Protein AF-K2B7U4-F1 (afdb_monomer)

Mean predicted aligned error: 6.78 Å

Solvent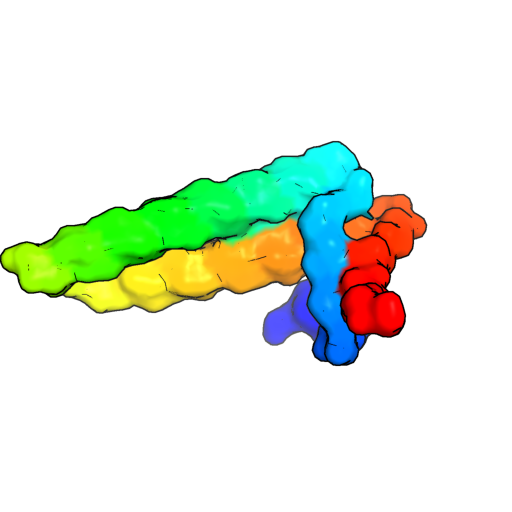-accessible surface area (backbone atoms only — not comparable to full-atom values): 4930 Å² total; per-residue (Å²): 107,81,64,60,74,74,43,81,81,84,86,62,58,68,52,90,52,64,43,77,66,19,36,50,27,46,48,51,23,53,51,38,54,49,50,43,51,54,51,54,57,45,46,76,78,43,94,63,67,63,66,58,58,54,47,42,54,53,51,30,53,48,28,51,51,50,19,54,46,48,18,55,76,72,71,42,74,75,51,63,57,81,72,90,125

Sequence (85 aa):
DSWSDKLPKLRNFILPGGNKVGSKLHLARSVVRRAERAIVDLNRQEKINQNVLIYTNRLSDWFFVAARYINKLENIRENIWKGRG

Nearest PDB structures (foldseek):
  3gai-assembly1_A  TM=9.768E-01  e=1.717E-08  Limosilactobacillus reuteri
  3gah-assembly1_A  TM=9.776E-01  e=7.442E-08  Limosilactobacillus reuteri
  2r6x-assembly2_B  TM=9.561E-01  e=1.449E-07  Limosilactobacillus reuteri
  3ke5-assembly1_C  TM=9.726E-01  e=3.686E-07  B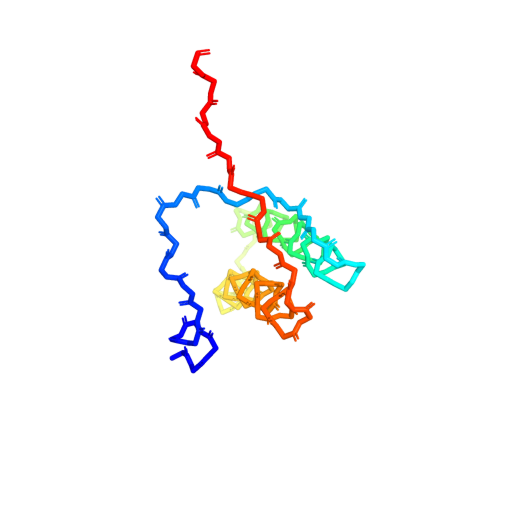acillus cereus ATCC 14579
  3ke4-assembly1_B  TM=9.686E-01  e=8.768E-07  Bacillus cereus ATCC 14579

Structure (mmCIF, N/CA/C/O backbone):
data_AF-K2B7U4-F1
#
_entry.id   AF-K2B7U4-F1
#
loop_
_atom_site.group_PDB
_atom_site.id
_atom_site.type_symbol
_atom_site.label_atom_id
_atom_site.label_alt_id
_atom_site.label_comp_id
_atom_site.label_asym_id
_atom_site.label_entity_id
_atom_site.label_seq_id
_atom_site.pdbx_PDB_ins_code
_atom_site.Cartn_x
_atom_site.Cartn_y
_atom_site.Cartn_z
_atom_site.occupancy
_atom_site.B_iso_or_equiv
_atom_site.auth_seq_id
_atom_site.auth_comp_id
_atom_site.auth_asym_id
_atom_site.auth_atom_id
_atom_site.pdbx_PDB_model_num
ATOM 1 N N . ASP A 1 1 ? 13.587 6.778 4.231 1.00 57.53 1 ASP A N 1
ATOM 2 C CA . ASP A 1 1 ? 12.959 5.763 3.360 1.00 57.53 1 ASP A CA 1
ATOM 3 C C . ASP A 1 1 ? 13.885 5.369 2.211 1.00 57.53 1 ASP A C 1
ATOM 5 O O . ASP A 1 1 ? 13.698 5.812 1.080 1.00 57.53 1 ASP A O 1
ATOM 9 N N . SER A 1 2 ? 14.883 4.513 2.483 1.00 66.81 2 SER A N 1
ATOM 10 C CA . SER A 1 2 ? 16.032 4.285 1.579 1.00 66.81 2 SER A CA 1
ATOM 11 C C . SER A 1 2 ? 15.676 3.736 0.192 1.00 66.81 2 SER A C 1
ATOM 13 O O . SER A 1 2 ? 16.473 3.842 -0.740 1.00 66.81 2 SER A O 1
ATOM 15 N N . TRP A 1 3 ? 14.493 3.137 0.034 1.00 68.19 3 TRP A N 1
ATOM 16 C CA . TRP A 1 3 ? 14.001 2.643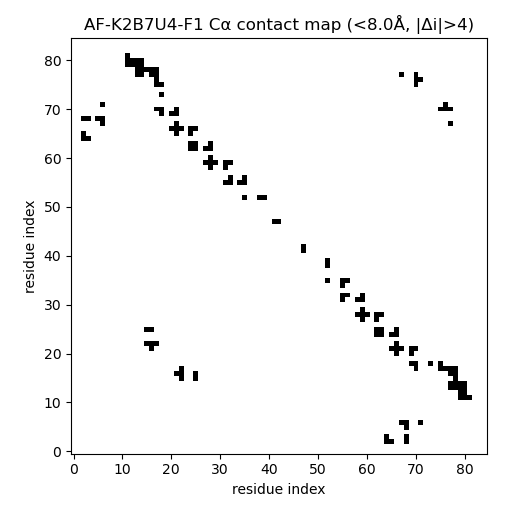 -1.255 1.00 68.19 3 TRP A CA 1
ATOM 17 C C . TRP A 1 3 ? 13.257 3.727 -2.030 1.00 68.19 3 TRP A C 1
ATOM 19 O O . TRP A 1 3 ? 13.377 3.784 -3.251 1.00 68.19 3 TRP A O 1
ATOM 29 N N . SER A 1 4 ? 12.544 4.616 -1.332 1.00 67.31 4 SER A N 1
ATOM 30 C CA . SER A 1 4 ? 11.878 5.761 -1.957 1.00 67.31 4 SER A CA 1
ATOM 31 C C . SER A 1 4 ? 12.894 6.776 -2.487 1.00 67.31 4 SER A C 1
ATOM 33 O O . SER A 1 4 ? 12.727 7.272 -3.597 1.00 67.31 4 SER A O 1
ATOM 35 N N . ASP A 1 5 ? 14.004 6.974 -1.766 1.00 72.81 5 ASP A N 1
ATOM 36 C CA . ASP A 1 5 ? 15.083 7.893 -2.156 1.00 72.81 5 ASP A CA 1
ATOM 37 C C . ASP A 1 5 ? 15.831 7.404 -3.404 1.00 72.81 5 ASP A C 1
ATOM 39 O O . ASP A 1 5 ? 16.359 8.186 -4.192 1.00 72.81 5 ASP A O 1
ATOM 43 N N . LYS A 1 6 ? 15.841 6.083 -3.620 1.00 71.81 6 LYS A N 1
ATOM 44 C CA . LYS A 1 6 ? 16.399 5.454 -4.820 1.00 71.81 6 LYS A CA 1
ATOM 45 C C . LYS A 1 6 ? 15.433 5.499 -6.002 1.00 71.81 6 LYS A C 1
ATOM 47 O O . LYS A 1 6 ? 15.835 5.105 -7.094 1.00 71.81 6 LYS A O 1
ATOM 52 N N . LEU A 1 7 ? 14.186 5.929 -5.840 1.00 73.62 7 LEU A N 1
ATOM 53 C CA . LEU A 1 7 ? 13.203 5.957 -6.920 1.00 73.62 7 LEU A CA 1
ATOM 54 C C . LEU A 1 7 ? 13.096 7.352 -7.544 1.00 73.62 7 LEU A C 1
ATOM 56 O O . LEU A 1 7 ? 13.210 8.359 -6.847 1.00 73.62 7 LEU A O 1
ATOM 60 N N . PRO A 1 8 ? 12.840 7.445 -8.862 1.00 72.44 8 PRO A N 1
ATOM 61 C CA . PRO A 1 8 ? 12.542 8.730 -9.475 1.00 72.44 8 PRO A CA 1
ATOM 62 C C . PRO A 1 8 ? 11.302 9.343 -8.807 1.00 72.44 8 PRO A C 1
ATOM 64 O O . PRO A 1 8 ? 10.306 8.643 -8.563 1.00 72.44 8 PRO A O 1
ATOM 67 N N . LYS A 1 9 ? 11.377 10.650 -8.503 1.00 72.19 9 LYS A N 1
ATOM 68 C CA . LYS A 1 9 ? 10.289 11.401 -7.855 1.00 72.19 9 LYS A CA 1
ATOM 69 C C . LYS A 1 9 ? 8.982 11.179 -8.613 1.00 72.19 9 LYS A C 1
ATOM 71 O O . LYS A 1 9 ? 8.916 11.380 -9.826 1.00 72.19 9 LYS A O 1
ATOM 76 N N . LEU A 1 10 ? 7.946 10.772 -7.883 1.00 70.12 10 LEU A N 1
ATOM 77 C CA . LEU A 1 10 ? 6.621 10.524 -8.436 1.00 70.12 10 LEU A CA 1
ATOM 78 C C . LEU A 1 10 ? 5.985 11.873 -8.804 1.00 70.12 10 LEU A C 1
ATOM 80 O O . LEU A 1 10 ? 5.511 12.588 -7.929 1.00 70.12 10 LEU A O 1
ATOM 84 N N . ARG A 1 11 ? 6.036 12.259 -10.082 1.00 63.47 11 ARG A N 1
ATOM 85 C CA . ARG A 1 11 ? 5.359 13.476 -10.569 1.00 63.47 11 ARG A CA 1
ATOM 86 C C . ARG A 1 11 ? 3.962 13.189 -11.113 1.00 63.47 11 ARG A C 1
ATOM 88 O O . ARG A 1 11 ? 3.099 14.054 -11.060 1.00 63.47 11 ARG A O 1
ATOM 95 N N . ASN A 1 12 ? 3.740 11.962 -11.583 1.00 71.12 12 ASN A N 1
ATOM 96 C CA . ASN A 1 12 ? 2.529 11.556 -12.283 1.00 71.12 12 ASN A CA 1
ATOM 97 C C . ASN A 1 12 ? 2.014 10.224 -11.719 1.00 71.12 12 ASN A C 1
ATOM 99 O O . ASN A 1 12 ? 2.786 9.434 -11.167 1.00 71.12 12 ASN A O 1
ATOM 103 N N . PHE A 1 13 ? 0.720 9.953 -11.897 1.00 73.88 13 PHE A N 1
ATOM 104 C CA . PHE A 1 13 ? 0.136 8.661 -11.540 1.00 73.88 13 PHE A CA 1
ATOM 105 C C . PHE A 1 13 ? 0.779 7.531 -12.348 1.00 73.88 13 PHE A C 1
ATOM 107 O O . PHE A 1 13 ? 0.916 7.622 -13.568 1.00 73.88 13 PHE A O 1
ATOM 114 N N . ILE A 1 14 ? 1.154 6.456 -11.658 1.00 76.31 14 ILE A N 1
ATOM 115 C CA . ILE A 1 14 ? 1.704 5.248 -12.274 1.00 76.31 14 ILE A CA 1
ATOM 116 C C . ILE A 1 14 ? 0.593 4.215 -12.382 1.00 76.31 14 ILE A C 1
ATOM 118 O O . ILE A 1 14 ? -0.099 3.923 -11.402 1.00 76.31 14 ILE A O 1
ATOM 122 N N . LEU A 1 15 ? 0.431 3.659 -13.577 1.00 75.31 15 LEU A N 1
ATOM 123 C CA . LEU A 1 15 ? -0.480 2.553 -13.807 1.00 75.31 15 LEU A CA 1
ATOM 124 C C . LEU A 1 15 ? 0.103 1.275 -13.191 1.00 75.31 15 LEU A C 1
ATOM 126 O O . LEU A 1 15 ? 1.283 0.986 -13.406 1.00 75.31 15 LEU A O 1
ATOM 130 N N . PRO A 1 16 ? -0.700 0.500 -12.440 1.00 69.88 16 PRO A N 1
ATOM 131 C CA . PRO A 1 16 ? -0.238 -0.755 -11.868 1.00 69.88 16 PRO A CA 1
ATOM 132 C C . PRO A 1 16 ? 0.146 -1.713 -12.998 1.00 69.88 16 PRO A C 1
ATOM 134 O O . PRO A 1 16 ? -0.691 -2.100 -13.810 1.00 69.88 16 PRO A O 1
ATOM 137 N N . GLY A 1 17 ? 1.426 -2.070 -13.057 1.00 66.94 17 GLY A N 1
ATOM 138 C CA . GLY A 1 17 ? 1.985 -2.885 -14.127 1.00 66.94 17 GLY A CA 1
ATOM 139 C C . GLY A 1 17 ? 3.507 -2.977 -14.042 1.00 66.94 17 GLY A C 1
ATOM 140 O O . GLY A 1 17 ? 4.109 -2.657 -13.014 1.00 66.94 17 GLY A O 1
ATOM 141 N N . GLY A 1 18 ? 4.129 -3.430 -15.128 1.00 73.81 18 GLY A N 1
ATOM 142 C CA . GLY A 1 18 ? 5.566 -3.694 -15.194 1.00 73.81 18 GLY A CA 1
ATOM 143 C C . GLY A 1 18 ? 5.857 -5.192 -15.103 1.00 73.81 18 GLY A C 1
ATOM 144 O O . GLY A 1 18 ? 5.273 -5.972 -15.852 1.00 73.81 18 GLY A O 1
ATOM 145 N N . ASN A 1 19 ? 6.744 -5.607 -14.193 1.00 77.56 19 ASN A N 1
ATOM 146 C CA . ASN A 1 19 ? 7.125 -7.019 -14.050 1.00 77.56 19 ASN A CA 1
ATOM 147 C C . ASN A 1 19 ? 5.974 -7.865 -13.463 1.00 77.56 19 ASN A C 1
ATOM 149 O O . ASN A 1 19 ? 5.111 -7.357 -12.740 1.00 77.56 19 ASN A O 1
ATOM 153 N N . LYS A 1 20 ? 6.012 -9.190 -13.657 1.00 82.94 20 LYS A N 1
ATOM 154 C CA . LYS A 1 20 ? 5.157 -10.173 -12.966 1.00 82.94 20 LYS A CA 1
ATOM 155 C C . LYS A 1 20 ? 5.234 -10.007 -11.444 1.00 82.94 20 LYS A C 1
ATOM 157 O O . LYS A 1 20 ? 4.220 -10.121 -10.760 1.00 82.94 20 LYS A O 1
ATOM 162 N N . VAL A 1 21 ? 6.419 -9.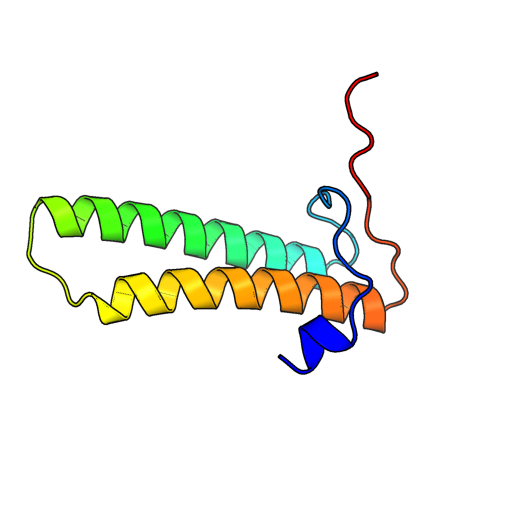692 -10.916 1.00 84.62 21 VAL A N 1
ATOM 163 C CA . VAL A 1 21 ? 6.629 -9.432 -9.482 1.00 84.62 21 VAL A CA 1
ATOM 164 C C . VAL A 1 21 ? 6.030 -8.085 -9.056 1.00 84.62 21 VAL A C 1
ATOM 166 O O . VAL A 1 21 ? 5.264 -8.044 -8.095 1.00 84.62 21 VAL A O 1
ATOM 169 N N . GLY A 1 22 ? 6.284 -7.002 -9.800 1.00 84.31 22 GLY A N 1
ATOM 170 C CA . GLY A 1 22 ? 5.690 -5.682 -9.533 1.00 84.31 22 GLY A CA 1
ATOM 171 C C . GLY A 1 22 ? 4.157 -5.708 -9.570 1.00 84.31 22 GLY A C 1
ATOM 172 O O . GLY A 1 22 ? 3.491 -5.165 -8.690 1.00 84.31 22 GLY A O 1
ATOM 173 N N . SER A 1 23 ? 3.583 -6.456 -10.515 1.00 84.69 23 SER A N 1
ATOM 174 C CA . SER A 1 23 ? 2.136 -6.670 -10.628 1.00 84.69 23 SER A CA 1
ATOM 175 C C . SER A 1 23 ? 1.561 -7.429 -9.425 1.00 84.69 23 SER A C 1
ATOM 177 O O . SER A 1 23 ? 0.519 -7.041 -8.897 1.00 84.69 23 SER A O 1
ATOM 179 N N . LYS A 1 24 ? 2.255 -8.465 -8.924 1.00 89.50 24 LYS A N 1
ATOM 180 C CA . LYS A 1 24 ? 1.866 -9.168 -7.686 1.00 89.50 24 LYS A CA 1
ATOM 181 C C . LYS A 1 24 ? 1.912 -8.249 -6.462 1.00 89.50 24 LYS A C 1
ATOM 183 O O . LYS A 1 24 ? 1.037 -8.341 -5.608 1.00 89.50 24 LYS A O 1
ATOM 188 N N . LEU A 1 25 ? 2.881 -7.339 -6.385 1.00 89.06 25 LEU A N 1
ATOM 189 C CA . LEU A 1 25 ? 2.952 -6.357 -5.299 1.00 89.06 25 LEU A CA 1
ATOM 190 C C . LEU A 1 25 ? 1.826 -5.321 -5.385 1.00 89.06 25 LEU A C 1
ATOM 192 O O . LEU A 1 25 ? 1.224 -4.978 -4.368 1.00 89.06 25 LEU A O 1
ATOM 196 N N . HIS A 1 26 ? 1.458 -4.879 -6.589 1.00 87.50 26 HIS A N 1
ATOM 197 C CA . HIS A 1 26 ? 0.266 -4.052 -6.776 1.00 87.50 26 HIS A CA 1
ATOM 198 C C . HIS A 1 26 ? -1.028 -4.793 -6.416 1.00 87.50 26 HIS A C 1
ATOM 200 O O . HIS A 1 26 ? -1.936 -4.177 -5.855 1.00 87.50 26 HIS A O 1
ATOM 206 N N . LEU A 1 27 ? -1.110 -6.102 -6.675 1.00 90.12 27 LEU A N 1
ATOM 207 C CA . LEU A 1 27 ? -2.219 -6.934 -6.212 1.00 90.12 27 LEU A CA 1
ATOM 208 C C . LEU A 1 27 ? -2.258 -6.999 -4.679 1.00 90.12 27 LEU A C 1
ATOM 210 O O . LEU A 1 27 ? -3.308 -6.738 -4.095 1.00 90.12 27 LEU A O 1
ATOM 214 N N . ALA A 1 28 ? -1.122 -7.269 -4.028 1.00 91.75 28 ALA A N 1
ATOM 215 C CA . ALA A 1 28 ? -1.012 -7.272 -2.569 1.00 91.75 28 ALA A CA 1
ATOM 216 C C . ALA A 1 28 ? -1.449 -5.925 -1.972 1.00 91.75 28 ALA A C 1
ATOM 218 O O . ALA A 1 28 ? -2.267 -5.893 -1.055 1.00 91.75 28 ALA A O 1
ATOM 219 N N . ARG A 1 29 ? -1.023 -4.803 -2.569 1.00 92.69 29 ARG A N 1
ATOM 220 C CA . ARG A 1 29 ? -1.484 -3.457 -2.197 1.00 92.69 29 ARG A CA 1
ATOM 221 C C . ARG A 1 29 ? -3.008 -3.329 -2.263 1.00 92.69 29 ARG A C 1
ATOM 223 O O . ARG A 1 29 ? -3.611 -2.789 -1.340 1.00 92.69 29 ARG A O 1
ATOM 230 N N . SER A 1 30 ? -3.644 -3.823 -3.325 1.00 92.69 30 SER A N 1
ATOM 231 C CA . SER A 1 30 ? -5.108 -3.791 -3.467 1.00 92.69 30 SER A CA 1
ATOM 232 C C . SER A 1 30 ? -5.816 -4.641 -2.407 1.00 92.69 30 SER A C 1
ATOM 234 O O . SER A 1 30 ? -6.868 -4.239 -1.908 1.00 92.69 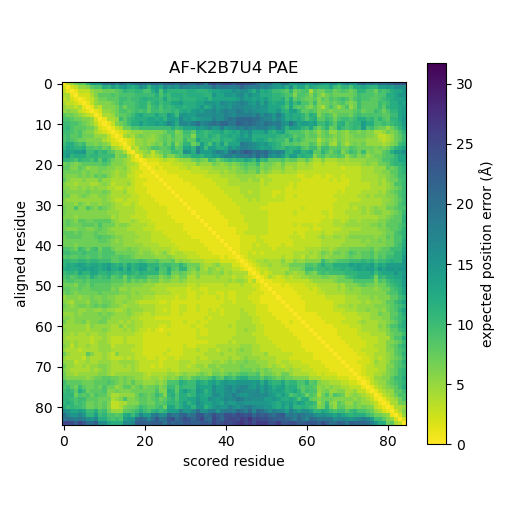30 SER A O 1
ATOM 236 N N . VAL A 1 31 ? -5.235 -5.784 -2.025 1.00 94.81 31 VAL A N 1
ATOM 237 C CA . VAL A 1 31 ? -5.743 -6.633 -0.934 1.00 94.81 31 VAL A CA 1
ATOM 238 C C . VAL A 1 31 ? -5.634 -5.916 0.411 1.00 94.81 31 VAL A C 1
ATOM 240 O O . VAL A 1 31 ? -6.620 -5.865 1.141 1.00 94.81 31 VAL A O 1
ATOM 243 N N . VAL A 1 32 ? -4.493 -5.289 0.709 1.00 94.44 32 VAL A N 1
ATOM 244 C CA . VAL A 1 32 ? -4.291 -4.518 1.949 1.00 94.44 32 VAL A CA 1
ATOM 245 C C . VAL A 1 32 ? -5.260 -3.343 2.034 1.00 94.44 32 VAL A C 1
ATOM 247 O O . VAL A 1 32 ? -5.913 -3.168 3.053 1.00 94.44 32 VAL A O 1
ATOM 250 N N . ARG A 1 33 ? -5.445 -2.585 0.947 1.00 93.31 33 ARG A N 1
ATOM 251 C CA . ARG A 1 33 ? -6.430 -1.488 0.884 1.00 93.31 33 ARG A CA 1
ATOM 252 C C . ARG A 1 33 ? -7.869 -1.979 1.085 1.00 93.31 33 ARG A C 1
ATOM 254 O O . ARG A 1 33 ? -8.706 -1.236 1.587 1.00 93.31 33 ARG A O 1
ATOM 261 N N . ARG A 1 34 ? -8.187 -3.210 0.666 1.00 94.50 34 ARG A N 1
ATOM 26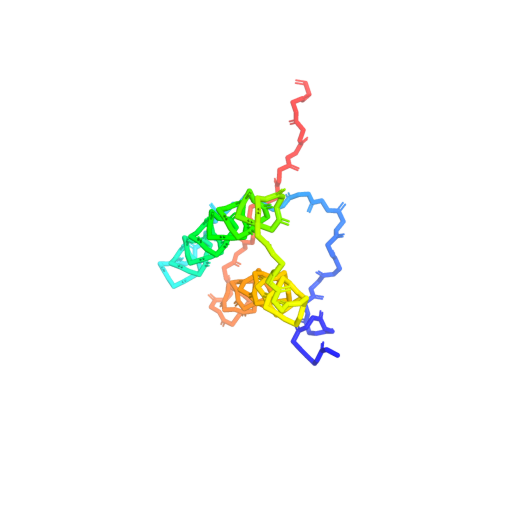2 C CA . ARG A 1 34 ? -9.496 -3.833 0.924 1.00 94.50 34 ARG A CA 1
ATOM 263 C C . ARG A 1 34 ? -9.647 -4.218 2.395 1.00 94.50 34 ARG A C 1
ATOM 265 O O . ARG A 1 34 ? -10.697 -3.941 2.962 1.00 94.50 34 ARG A O 1
ATOM 272 N N . ALA A 1 35 ? -8.611 -4.800 2.996 1.00 92.31 35 ALA A N 1
ATOM 273 C CA . ALA A 1 35 ? -8.586 -5.094 4.426 1.00 92.31 35 ALA A CA 1
ATOM 274 C C . ALA A 1 35 ? -8.702 -3.810 5.264 1.00 92.31 35 ALA A C 1
ATOM 276 O O . ALA A 1 35 ? -9.505 -3.764 6.183 1.00 92.31 35 ALA A O 1
ATOM 277 N N . GLU A 1 36 ? -7.991 -2.742 4.892 1.00 92.75 36 GLU A N 1
ATOM 278 C CA . GLU A 1 36 ? -8.073 -1.424 5.536 1.00 92.75 36 GLU A CA 1
ATOM 279 C C . GLU A 1 36 ? -9.512 -0.901 5.576 1.00 92.75 36 GLU A C 1
ATOM 281 O O . GLU A 1 36 ? -9.967 -0.481 6.632 1.00 92.75 36 GLU A O 1
ATOM 286 N N . ARG A 1 37 ? -10.262 -0.992 4.467 1.00 93.12 37 ARG A N 1
ATOM 287 C CA . ARG A 1 37 ? -11.681 -0.596 4.446 1.00 93.12 37 ARG A CA 1
ATOM 288 C C . ARG A 1 37 ? -12.529 -1.423 5.411 1.00 93.12 37 ARG A C 1
ATOM 290 O O . ARG A 1 37 ? -13.266 -0.840 6.192 1.00 93.12 37 ARG A O 1
ATOM 297 N N . ALA A 1 38 ? -12.366 -2.746 5.412 1.00 92.81 38 ALA A N 1
ATOM 298 C CA . ALA A 1 38 ? -13.094 -3.617 6.335 1.00 92.81 38 ALA A CA 1
ATOM 299 C C . ALA A 1 38 ? -12.763 -3.309 7.808 1.00 92.81 38 ALA A C 1
ATOM 301 O O . ALA A 1 38 ? -13.648 -3.302 8.656 1.00 92.81 38 ALA A O 1
ATOM 302 N N . ILE A 1 39 ? -11.497 -3.004 8.106 1.00 91.44 39 ILE A N 1
ATOM 303 C CA . ILE A 1 39 ? -11.037 -2.604 9.442 1.00 91.44 39 ILE A CA 1
ATOM 304 C C . ILE A 1 39 ? -11.630 -1.243 9.834 1.00 91.44 39 ILE A C 1
ATOM 306 O O . ILE A 1 39 ? -12.058 -1.073 10.969 1.00 91.44 39 ILE A O 1
ATOM 310 N N . VAL A 1 40 ? -11.688 -0.275 8.914 1.00 90.94 40 VAL A N 1
ATOM 311 C CA . VAL A 1 40 ? -12.336 1.027 9.153 1.00 90.94 40 VAL A CA 1
ATOM 312 C C . VAL A 1 40 ? -13.828 0.856 9.426 1.00 90.94 40 VAL A C 1
ATOM 314 O O . VAL A 1 40 ? -14.343 1.488 10.346 1.00 90.94 40 VAL A O 1
ATOM 317 N N . ASP A 1 41 ? -14.512 0.006 8.661 1.00 93.00 41 ASP A N 1
ATOM 318 C CA . ASP A 1 41 ? -15.934 -0.275 8.862 1.00 93.00 41 ASP A CA 1
ATOM 319 C C . ASP A 1 41 ? -16.178 -0.948 10.219 1.00 93.00 41 ASP A C 1
ATOM 321 O O . ASP A 1 41 ? -17.077 -0.535 10.951 1.00 93.00 41 ASP A O 1
ATOM 325 N N . LEU A 1 42 ? -15.320 -1.896 10.610 1.00 92.12 42 LEU A N 1
ATOM 326 C CA . LEU A 1 42 ? -15.351 -2.511 11.938 1.00 92.12 42 LEU A CA 1
ATOM 327 C C . LEU A 1 42 ? -15.082 -1.486 13.049 1.00 92.12 42 LEU A C 1
ATOM 329 O O . LEU A 1 42 ? -15.794 -1.478 14.044 1.00 92.12 42 LEU A O 1
ATOM 333 N N . ASN A 1 43 ? -14.129 -0.567 12.862 1.00 91.88 43 ASN A N 1
ATOM 334 C CA . ASN A 1 43 ? -13.809 0.481 13.841 1.00 91.88 43 ASN A CA 1
ATOM 335 C C . ASN A 1 43 ? -14.978 1.427 14.141 1.00 91.88 43 ASN A C 1
ATOM 337 O O . ASN A 1 43 ? -14.977 2.110 15.163 1.00 91.88 43 ASN A O 1
ATOM 341 N N . ARG A 1 44 ? -15.947 1.532 13.224 1.00 90.94 44 ARG A N 1
ATOM 342 C CA . ARG A 1 44 ? -17.163 2.329 13.439 1.00 90.94 44 ARG A CA 1
ATOM 343 C C . ARG A 1 44 ? -18.162 1.623 14.350 1.00 90.94 44 ARG A C 1
ATOM 345 O O . ARG A 1 44 ? -18.986 2.299 14.955 1.00 90.94 44 ARG A O 1
ATOM 352 N N . GLN A 1 45 ? -18.110 0.296 14.410 1.00 93.62 45 GLN A N 1
ATOM 353 C CA . GLN A 1 45 ? -19.026 -0.537 15.190 1.00 93.62 45 GLN A CA 1
ATOM 354 C C . GLN A 1 45 ? -18.413 -0.927 16.538 1.00 93.62 45 GLN A C 1
ATOM 356 O O . GLN A 1 45 ? -19.093 -0.894 17.558 1.00 93.62 45 GLN A O 1
ATOM 361 N N . GLU A 1 46 ? -17.116 -1.235 16.553 1.00 91.62 46 GLU A N 1
ATOM 362 C CA . GLU A 1 46 ? -16.379 -1.675 17.732 1.00 91.62 46 GLU A CA 1
ATOM 363 C C . GLU A 1 46 ? -15.053 -0.929 17.877 1.00 91.62 46 GLU A C 1
ATOM 365 O O . GLU A 1 46 ? -14.396 -0.556 16.905 1.00 91.62 46 GLU A O 1
ATOM 370 N N . LYS A 1 47 ? -14.617 -0.732 19.123 1.00 87.12 47 LYS A N 1
ATOM 371 C CA . LYS A 1 47 ? -13.363 -0.037 19.412 1.00 87.12 47 LYS A CA 1
ATOM 372 C C . LYS A 1 47 ? -12.180 -0.969 19.150 1.00 87.12 47 LYS A C 1
ATOM 374 O O . LYS A 1 47 ? -11.812 -1.770 20.005 1.00 87.12 47 LYS A O 1
ATOM 379 N N . ILE A 1 48 ? -11.556 -0.833 17.985 1.00 90.50 48 ILE A N 1
ATOM 380 C CA . ILE A 1 48 ? -10.339 -1.572 17.635 1.00 90.50 48 ILE A CA 1
ATOM 381 C C . ILE A 1 48 ? -9.069 -0.768 17.923 1.00 90.50 48 ILE A C 1
ATOM 383 O O . ILE A 1 48 ? -9.066 0.455 18.092 1.00 90.50 48 ILE A O 1
ATOM 387 N N . ASN A 1 49 ? -7.948 -1.485 17.969 1.00 91.00 49 ASN A N 1
ATOM 388 C CA . ASN A 1 49 ? -6.637 -0.893 18.174 1.00 91.00 49 ASN A CA 1
ATOM 389 C C . ASN A 1 49 ? -6.232 -0.021 16.970 1.00 91.00 49 ASN A C 1
ATOM 391 O O . ASN A 1 49 ? -6.027 -0.521 15.863 1.00 91.00 49 ASN A O 1
ATOM 395 N N . GLN A 1 50 ? -6.046 1.280 17.208 1.00 89.56 50 GLN A N 1
ATOM 396 C CA . GLN A 1 50 ? -5.649 2.260 16.189 1.00 89.56 50 GLN A CA 1
ATOM 397 C C . GLN A 1 50 ? -4.302 1.928 15.526 1.00 89.56 50 GLN A C 1
ATOM 399 O O . GLN A 1 50 ? -4.087 2.262 14.360 1.00 89.56 50 GLN A O 1
ATOM 404 N N . ASN A 1 51 ? -3.421 1.193 16.211 1.00 92.00 51 ASN A N 1
ATOM 405 C CA . ASN A 1 51 ? -2.150 0.752 15.636 1.00 92.00 51 ASN A CA 1
ATOM 406 C C . ASN A 1 51 ? -2.351 -0.173 14.429 1.00 92.00 51 ASN A C 1
ATOM 408 O O . ASN A 1 51 ? -1.531 -0.161 13.515 1.00 92.00 51 ASN A O 1
ATOM 412 N N . VAL A 1 52 ? -3.451 -0.934 14.379 1.00 90.38 52 VAL A N 1
ATOM 413 C CA . VAL A 1 52 ? -3.769 -1.816 13.245 1.00 90.38 52 VAL A CA 1
ATOM 414 C C . VAL A 1 52 ? -4.117 -0.996 12.001 1.00 90.38 52 VAL A C 1
ATOM 416 O O . VAL A 1 52 ? -3.646 -1.306 10.905 1.00 90.38 52 VAL A O 1
ATOM 419 N N . LEU A 1 53 ? -4.888 0.082 12.165 1.00 89.12 53 LEU A N 1
ATOM 420 C CA . LEU A 1 53 ? -5.223 1.022 11.089 1.00 89.12 53 LEU A CA 1
ATOM 421 C C . LEU A 1 53 ? -3.960 1.697 10.541 1.00 89.12 53 LEU A C 1
ATOM 423 O O . LEU A 1 53 ? -3.716 1.664 9.334 1.00 89.12 53 LEU A O 1
ATOM 427 N N . ILE A 1 54 ? -3.116 2.228 11.433 1.00 91.19 54 ILE A N 1
ATOM 428 C CA . ILE A 1 54 ? -1.847 2.872 11.064 1.00 91.19 54 ILE A CA 1
ATOM 429 C C . ILE A 1 54 ? -0.931 1.878 10.340 1.00 91.19 54 ILE A C 1
ATOM 431 O O . ILE A 1 54 ? -0.368 2.201 9.294 1.00 91.19 54 ILE A O 1
ATOM 435 N N . TYR A 1 55 ? -0.804 0.655 10.858 1.00 92.69 55 TYR A N 1
ATOM 436 C CA . TYR A 1 55 ? 0.041 -0.374 10.260 1.00 92.69 55 TYR A CA 1
ATOM 437 C C . TYR A 1 55 ? -0.435 -0.766 8.859 1.00 92.69 55 TYR A C 1
ATOM 439 O O . TYR A 1 55 ? 0.361 -0.793 7.924 1.00 92.69 55 TYR A O 1
ATOM 447 N N . THR A 1 56 ? -1.734 -1.016 8.689 1.00 91.19 56 THR A N 1
ATOM 448 C CA . THR A 1 56 ? -2.315 -1.411 7.395 1.00 91.19 56 THR A CA 1
ATOM 449 C C . THR A 1 56 ? -2.132 -0.304 6.353 1.00 91.19 56 THR A C 1
ATOM 451 O O . THR A 1 56 ? -1.781 -0.574 5.199 1.00 91.19 56 THR A O 1
ATOM 454 N N . ASN A 1 57 ? -2.277 0.953 6.780 1.00 90.44 57 ASN A N 1
ATOM 455 C CA . ASN A 1 57 ? -2.021 2.117 5.946 1.00 90.44 57 ASN A CA 1
ATOM 456 C C . ASN A 1 57 ? -0.552 2.172 5.488 1.00 90.44 57 ASN A C 1
ATOM 458 O O . ASN A 1 57 ? -0.290 2.180 4.287 1.00 90.44 57 ASN A O 1
ATOM 462 N N . ARG A 1 58 ? 0.410 2.067 6.412 1.00 90.62 58 ARG A N 1
ATOM 463 C CA . ARG A 1 58 ? 1.850 2.043 6.088 1.00 90.62 58 ARG A CA 1
ATOM 464 C C . ARG A 1 58 ? 2.256 0.847 5.229 1.00 90.62 58 ARG A C 1
ATOM 466 O O . ARG A 1 58 ? 3.072 0.989 4.321 1.00 90.62 58 ARG A O 1
ATOM 473 N N . LEU A 1 59 ? 1.675 -0.322 5.481 1.00 91.12 59 LEU A N 1
ATOM 474 C CA . LEU A 1 59 ? 1.975 -1.556 4.759 1.00 91.12 59 LEU A CA 1
ATOM 475 C C . LEU A 1 59 ? 1.642 -1.435 3.270 1.00 91.12 59 LEU A C 1
ATOM 477 O O . LEU A 1 59 ? 2.386 -1.882 2.400 1.00 91.12 59 LEU A O 1
ATOM 481 N N . SER A 1 60 ? 0.517 -0.811 2.957 1.00 90.19 60 SER A N 1
ATOM 482 C CA . SER A 1 60 ? 0.118 -0.604 1.569 1.00 90.19 60 SER A CA 1
ATOM 483 C C . SER A 1 60 ? 1.037 0.381 0.813 1.00 90.19 60 SER A C 1
ATOM 485 O O . SER A 1 60 ? 1.284 0.188 -0.381 1.00 90.19 60 SER A O 1
ATOM 487 N N . ASP A 1 61 ? 1.566 1.401 1.499 1.00 88.25 61 ASP A N 1
ATOM 488 C CA . ASP A 1 61 ? 2.518 2.360 0.944 1.00 88.25 61 ASP A CA 1
ATOM 489 C C . ASP A 1 61 ? 3.862 1.668 0.723 1.00 88.25 61 ASP A C 1
ATOM 491 O O . ASP A 1 61 ? 4.495 1.845 -0.319 1.00 88.25 61 ASP A O 1
ATOM 495 N N . TRP A 1 62 ? 4.249 0.781 1.644 1.00 90.12 62 TRP A N 1
ATOM 496 C CA . TRP A 1 62 ? 5.404 -0.089 1.470 1.00 90.12 62 TRP A CA 1
ATOM 497 C C . TRP A 1 62 ? 5.261 -0.988 0.238 1.00 90.12 62 TRP A C 1
ATOM 499 O O . TRP A 1 62 ? 6.179 -1.041 -0.577 1.00 90.12 62 TRP A O 1
ATOM 509 N N . PHE A 1 63 ? 4.100 -1.619 0.018 1.00 89.25 63 PHE A N 1
ATOM 510 C CA . PHE A 1 63 ? 3.854 -2.403 -1.199 1.00 89.25 63 PHE A CA 1
ATOM 511 C C . PHE A 1 63 ? 3.927 -1.560 -2.476 1.00 89.25 63 PHE A C 1
ATOM 513 O O . PHE A 1 63 ? 4.392 -2.048 -3.507 1.00 89.25 63 PHE A O 1
ATOM 520 N N . PHE A 1 64 ? 3.498 -0.296 -2.423 1.00 87.25 64 PHE A N 1
ATOM 521 C CA . PHE A 1 64 ? 3.664 0.628 -3.539 1.00 87.25 64 PHE A CA 1
ATOM 522 C C . PHE A 1 64 ? 5.147 0.901 -3.817 1.00 87.25 64 PHE A C 1
ATOM 524 O O . PHE A 1 64 ? 5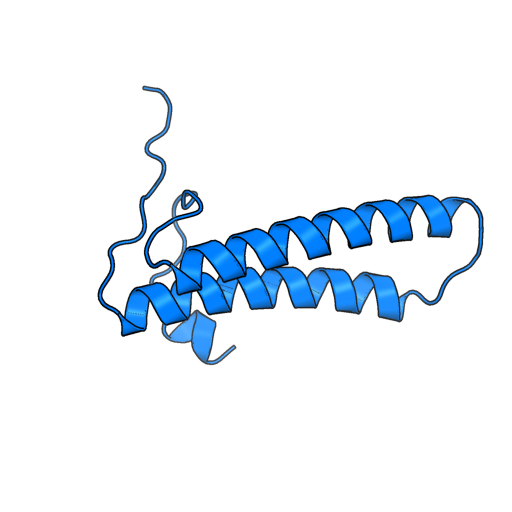.595 0.696 -4.942 1.00 87.25 64 PHE A O 1
ATOM 531 N N . VAL A 1 65 ? 5.929 1.284 -2.804 1.00 88.50 65 VAL A N 1
ATOM 532 C CA . VAL A 1 65 ? 7.373 1.544 -2.949 1.00 88.50 65 VAL A CA 1
ATOM 533 C C . VAL A 1 65 ? 8.126 0.289 -3.401 1.00 88.50 65 VAL A C 1
ATOM 535 O O . VAL A 1 65 ? 8.965 0.377 -4.294 1.00 88.50 65 VAL A O 1
ATOM 538 N N . ALA A 1 66 ? 7.797 -0.882 -2.852 1.00 87.81 66 ALA A N 1
ATOM 539 C CA . ALA A 1 66 ? 8.396 -2.157 -3.233 1.00 87.81 66 ALA A CA 1
ATOM 540 C C . ALA A 1 66 ? 8.113 -2.508 -4.702 1.00 87.81 66 ALA A C 1
ATOM 542 O O . ALA A 1 66 ? 9.029 -2.910 -5.417 1.00 87.81 66 ALA A O 1
ATOM 543 N N . ALA A 1 67 ? 6.878 -2.307 -5.182 1.00 87.19 67 ALA A N 1
ATOM 544 C CA . ALA A 1 67 ? 6.529 -2.557 -6.583 1.00 87.19 67 ALA A CA 1
ATOM 545 C C . ALA A 1 67 ? 7.374 -1.697 -7.532 1.00 87.19 67 ALA A C 1
ATOM 547 O O . ALA A 1 67 ? 7.944 -2.206 -8.499 1.00 87.19 67 ALA A O 1
ATOM 548 N N . ARG A 1 68 ? 7.523 -0.408 -7.203 1.00 85.62 68 ARG A N 1
ATOM 549 C CA . ARG A 1 68 ? 8.362 0.529 -7.958 1.00 85.62 68 ARG A CA 1
ATOM 550 C C . ARG A 1 68 ? 9.844 0.161 -7.898 1.00 85.62 68 ARG A C 1
ATOM 552 O O . ARG A 1 68 ? 10.540 0.214 -8.909 1.00 85.62 68 ARG A O 1
ATOM 559 N N . TYR A 1 69 ? 10.334 -0.232 -6.722 1.00 86.69 69 TYR A N 1
ATOM 560 C CA . TYR A 1 69 ? 11.732 -0.609 -6.516 1.00 86.69 69 TYR A CA 1
ATOM 561 C C . TYR A 1 69 ? 12.113 -1.848 -7.330 1.00 86.69 69 TYR A C 1
ATOM 563 O O . TYR A 1 69 ? 13.142 -1.840 -7.999 1.00 86.69 69 TYR A O 1
ATOM 571 N N . ILE A 1 70 ? 11.254 -2.870 -7.358 1.00 86.19 70 ILE A N 1
ATOM 572 C CA . ILE A 1 70 ? 11.485 -4.069 -8.173 1.00 86.19 70 ILE A CA 1
ATOM 573 C C . ILE A 1 70 ? 11.417 -3.748 -9.665 1.00 86.19 70 ILE A C 1
ATOM 575 O O . ILE A 1 70 ? 12.285 -4.186 -10.412 1.00 86.19 70 ILE A O 1
ATOM 579 N N . ASN A 1 71 ? 10.449 -2.940 -10.106 1.00 83.69 71 ASN A N 1
ATOM 580 C CA . ASN A 1 71 ? 10.408 -2.496 -11.502 1.00 83.69 71 ASN A CA 1
ATOM 581 C C . ASN A 1 71 ? 11.698 -1.749 -11.892 1.00 83.69 71 ASN A C 1
ATOM 583 O O . ASN A 1 71 ? 12.218 -1.971 -12.983 1.00 83.69 71 ASN A O 1
ATOM 587 N N . LYS A 1 72 ? 12.265 -0.938 -10.985 1.00 83.62 72 LYS A N 1
ATOM 588 C CA . LYS A 1 72 ? 13.565 -0.284 -11.191 1.00 83.62 72 LYS A CA 1
ATOM 589 C C . LYS A 1 72 ? 14.723 -1.287 -11.281 1.00 83.62 72 LYS A C 1
ATOM 591 O O . LYS A 1 72 ? 15.561 -1.133 -12.164 1.00 83.62 72 LYS A O 1
ATOM 596 N N . LEU A 1 73 ? 14.795 -2.272 -10.380 1.00 84.94 73 LEU A N 1
ATOM 597 C CA . LEU A 1 73 ? 15.851 -3.299 -10.388 1.00 84.94 73 LEU A CA 1
ATOM 598 C C . LEU A 1 73 ? 15.855 -4.110 -11.688 1.00 84.94 73 LEU A C 1
ATOM 600 O O . LEU A 1 73 ? 16.911 -4.413 -12.228 1.00 84.94 73 LEU A O 1
ATOM 604 N N . GLU A 1 74 ? 14.668 -4.390 -12.213 1.00 82.75 74 GLU A N 1
ATOM 605 C CA . GLU A 1 74 ? 14.453 -5.161 -13.441 1.00 82.75 74 GLU A CA 1
ATOM 606 C C . GLU A 1 74 ? 14.523 -4.284 -14.705 1.00 82.75 74 GLU A C 1
ATOM 608 O O . GLU A 1 74 ? 14.242 -4.742 -15.809 1.00 82.75 74 GLU A O 1
ATOM 613 N N . ASN A 1 75 ? 14.881 -3.003 -14.547 1.00 80.06 75 ASN A N 1
ATOM 614 C CA . ASN A 1 75 ? 14.979 -2.001 -15.609 1.00 80.06 75 ASN A CA 1
ATOM 615 C C . ASN A 1 75 ? 13.692 -1.850 -16.452 1.00 80.06 75 ASN A C 1
ATOM 617 O O . ASN A 1 75 ? 13.728 -1.478 -17.628 1.00 80.06 75 ASN A O 1
ATOM 621 N N . ILE A 1 76 ? 12.533 -2.127 -15.845 1.00 79.12 76 ILE A N 1
ATOM 622 C CA . ILE A 1 76 ? 11.222 -2.007 -16.482 1.00 79.12 76 ILE A CA 1
ATOM 623 C C . ILE A 1 76 ? 10.705 -0.588 -16.288 1.00 79.12 76 ILE A C 1
ATOM 625 O O . ILE A 1 76 ? 10.562 -0.096 -15.166 1.00 79.12 76 ILE A O 1
ATOM 629 N N . ARG A 1 77 ? 10.381 0.073 -17.401 1.00 74.38 77 ARG A N 1
ATOM 630 C CA . ARG A 1 77 ? 9.803 1.418 -17.370 1.00 74.38 77 ARG A CA 1
ATOM 631 C C . ARG A 1 77 ? 8.403 1.380 -16.766 1.00 74.38 77 ARG A C 1
ATOM 633 O O . ARG A 1 77 ? 7.547 0.606 -17.185 1.00 74.38 77 ARG A O 1
ATOM 640 N N . GLU A 1 78 ? 8.176 2.255 -15.795 1.00 75.25 78 GLU A N 1
ATOM 641 C CA . GLU A 1 78 ? 6.864 2.443 -15.188 1.00 75.25 78 GLU A CA 1
ATOM 642 C C . GLU A 1 78 ? 5.934 3.159 -16.180 1.00 75.25 78 GLU A C 1
ATOM 644 O O . GLU A 1 78 ? 6.287 4.203 -16.736 1.00 75.25 78 GLU A O 1
ATOM 649 N N . ASN A 1 79 ? 4.734 2.614 -16.397 1.00 73.62 79 ASN A N 1
ATOM 650 C CA . ASN A 1 79 ? 3.744 3.246 -17.265 1.00 73.62 79 ASN A CA 1
ATOM 651 C C . ASN A 1 79 ? 3.122 4.444 -16.551 1.00 73.62 79 ASN A C 1
ATOM 653 O O . ASN A 1 79 ? 2.304 4.303 -15.641 1.00 73.62 79 ASN A O 1
ATOM 657 N N . ILE A 1 80 ? 3.513 5.634 -16.987 1.00 79.31 80 ILE A N 1
ATOM 658 C CA . ILE A 1 80 ? 2.972 6.890 -16.488 1.00 79.31 80 ILE A CA 1
ATOM 659 C C .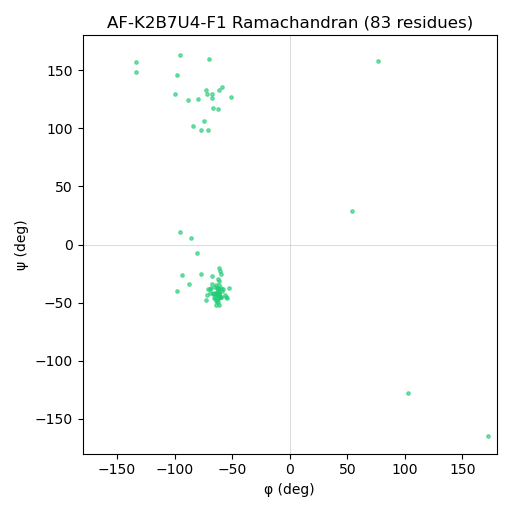 ILE A 1 80 ? 1.627 7.154 -17.168 1.00 79.31 80 ILE A C 1
ATOM 661 O O . ILE A 1 80 ? 1.538 7.196 -18.396 1.00 79.31 80 ILE A O 1
ATOM 665 N N . TRP A 1 81 ? 0.581 7.363 -16.371 1.00 76.06 81 TRP A N 1
ATOM 666 C CA . TRP A 1 81 ? -0.712 7.806 -16.876 1.00 76.06 81 TRP A CA 1
ATOM 667 C C . TRP A 1 81 ? -0.596 9.238 -17.412 1.00 76.06 81 TRP A C 1
ATOM 669 O O . TRP A 1 81 ? -0.131 10.135 -16.706 1.00 76.06 81 TRP A O 1
ATOM 679 N N . LYS A 1 82 ? -1.001 9.450 -18.670 1.00 72.12 82 LYS A N 1
ATOM 680 C CA . LYS A 1 82 ? -0.837 10.724 -19.393 1.00 72.12 82 LYS A CA 1
ATOM 681 C C . LYS A 1 82 ? -2.058 11.653 -19.352 1.00 72.12 82 LYS A C 1
ATOM 683 O O . LYS A 1 82 ? -2.062 12.653 -20.057 1.00 72.12 82 LYS A O 1
ATOM 688 N N . GLY A 1 83 ? -3.068 11.373 -18.528 1.00 70.62 83 GLY A N 1
ATOM 689 C CA . GLY A 1 83 ? -4.341 12.089 -18.638 1.00 70.62 83 GLY A CA 1
ATOM 690 C C . GLY A 1 83 ? -5.173 11.586 -19.815 1.00 70.62 83 GLY A C 1
ATOM 691 O O . GLY A 1 83 ? -4.641 10.984 -20.747 1.00 70.62 83 GLY A O 1
ATOM 692 N N . ARG A 1 84 ? -6.488 11.809 -19.773 1.00 64.31 84 ARG A N 1
ATOM 693 C CA . ARG A 1 84 ? -7.278 11.846 -21.010 1.00 64.31 84 ARG A CA 1
ATOM 694 C C . ARG A 1 84 ? -7.126 13.270 -21.540 1.00 64.31 84 ARG A C 1
ATOM 696 O O . ARG A 1 84 ? -7.675 14.180 -20.926 1.00 64.31 84 ARG A O 1
ATOM 703 N N . GLY A 1 85 ? -6.271 13.445 -22.545 1.00 55.84 85 GLY A N 1
ATOM 704 C CA . GLY A 1 85 ? -6.320 14.627 -23.407 1.00 55.84 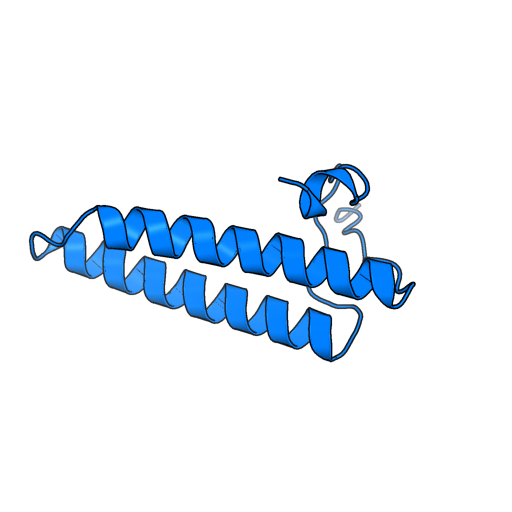85 GLY A CA 1
ATOM 705 C C . GLY A 1 85 ? -7.571 14.580 -24.268 1.00 55.84 85 GLY A C 1
ATOM 706 O O . GLY A 1 85 ? -7.999 13.443 -24.579 1.00 55.84 85 GLY A O 1
#

Radius of gyration: 15.06 Å; Cα contacts (8 Å, |Δi|>4): 82; chains: 1; bounding box: 35×25×43 Å

Foldseek 3Di:
DVLCVVFDDCPFDFDQDADPVLNVLVVVLVVLVVVLVVVVVVCVVDPDDVVSNVVSVVVSVVSVSVSRSVNVVVVTDTHGDPDDD

pLDDT: mean 83.23, std 9.71, range [55.84, 94.81]

Secondary structure (DSSP, 8-state):
-TTTTTSPP--SPBPS-SSHHHHHHHHHHHHHHHHHHHHHHHHHHS---HHHHHHHHHHHHHHHHHHHHHHHHTTPPP-B-----